Protein AF-A0A0Q9U892-F1 (afdb_monomer)

pLDDT: mean 77.91, std 13.92, range [43.47, 96.75]

Foldseek 3Di:
DVVLLVLLLVLLLLLLVLLVCLVVAFFWFWWFQDPVGIGTQWGAGLQRAIDGPDPQDDDGDDGNPVLVVLSVQLSVLSNQLSVLSNVQVVDVVRDVVSLVSSLVSLVSSLVSLVVSVVVSPPPPDPDDGDPPRPDTPSPIGGPDPSSVSSNVSSVVSSVSSVVVSVVVVVVD

Mean predicted aligned error: 9.14 Å

Structure (mmCIF, N/CA/C/O backbone):
data_AF-A0A0Q9U892-F1
#
_entry.id   AF-A0A0Q9U892-F1
#
loop_
_atom_site.group_PDB
_atom_site.id
_atom_site.type_symbol
_atom_site.label_atom_id
_atom_site.label_alt_id
_atom_site.label_comp_id
_atom_site.label_asym_id
_atom_site.label_entity_id
_atom_site.label_seq_id
_atom_site.pdbx_PDB_ins_code
_atom_site.Cartn_x
_atom_site.Cartn_y
_atom_site.Cartn_z
_atom_site.occupancy
_atom_site.B_iso_or_equiv
_atom_site.auth_seq_id
_atom_site.auth_comp_id
_atom_site.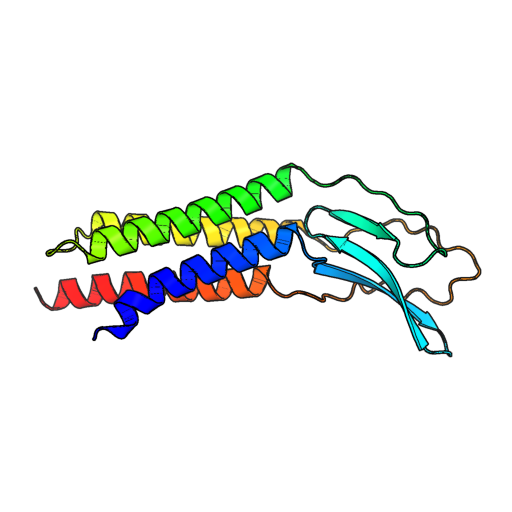auth_asym_id
_atom_site.auth_atom_id
_atom_site.pdbx_PDB_model_num
ATOM 1 N N . MET A 1 1 ? -18.802 -14.889 14.124 1.00 49.56 1 MET A N 1
ATOM 2 C CA . MET A 1 1 ? -18.290 -13.507 14.355 1.00 49.56 1 MET A CA 1
ATOM 3 C C . MET A 1 1 ? -16.778 -13.421 14.671 1.00 49.56 1 MET A C 1
ATOM 5 O O . MET A 1 1 ? -16.283 -12.340 14.983 1.00 49.56 1 MET A O 1
ATOM 9 N N . SER A 1 2 ? -16.007 -14.510 14.545 1.00 59.97 2 SER A N 1
ATOM 10 C CA . SER A 1 2 ? -14.550 -14.569 14.789 1.00 59.97 2 SER A CA 1
ATOM 11 C C . SER A 1 2 ? -13.688 -14.077 13.612 1.00 59.97 2 SER A C 1
ATOM 13 O O . SER A 1 2 ? -12.609 -13.532 13.841 1.00 59.97 2 SER A O 1
ATOM 15 N N . GLY A 1 3 ? -14.176 -14.199 12.369 1.00 63.84 3 GLY A N 1
ATOM 16 C CA . GLY A 1 3 ? -13.403 -13.922 11.147 1.00 63.84 3 GLY A CA 1
ATOM 17 C C . GLY A 1 3 ? -12.892 -12.483 11.023 1.00 63.84 3 GLY A C 1
ATOM 18 O O . GLY A 1 3 ? -11.700 -12.261 10.842 1.00 63.84 3 GLY A O 1
ATOM 19 N N . LEU A 1 4 ? -13.755 -11.487 11.245 1.00 65.56 4 LEU A N 1
ATOM 20 C CA . LEU A 1 4 ? -13.412 -10.059 11.103 1.00 65.56 4 LEU A CA 1
ATOM 21 C C . LEU A 1 4 ? -12.334 -9.580 12.093 1.00 65.56 4 LEU A C 1
ATOM 23 O O . LEU A 1 4 ? -11.632 -8.605 11.850 1.00 65.56 4 LEU A O 1
ATOM 27 N N . ARG A 1 5 ? -12.186 -10.278 13.225 1.00 68.38 5 ARG A N 1
ATOM 28 C CA . ARG A 1 5 ? -11.168 -9.980 14.243 1.00 68.38 5 ARG A CA 1
ATOM 29 C C . ARG A 1 5 ? -9.762 -10.379 13.791 1.00 68.38 5 ARG A C 1
ATOM 31 O O . ARG A 1 5 ? -8.800 -9.756 14.222 1.00 68.38 5 ARG A O 1
ATOM 38 N N . ARG A 1 6 ? -9.674 -11.400 12.934 1.00 78.00 6 ARG A N 1
ATOM 39 C CA . ARG A 1 6 ? -8.433 -11.881 12.316 1.00 78.00 6 ARG A CA 1
ATOM 40 C C . ARG A 1 6 ? -8.181 -11.230 10.953 1.00 78.00 6 ARG A C 1
ATOM 42 O O . ARG A 1 6 ? -7.030 -11.037 10.597 1.00 78.00 6 ARG A O 1
ATOM 49 N N . ALA A 1 7 ? -9.236 -10.829 10.242 1.00 85.94 7 ALA A N 1
ATOM 50 C CA . ALA A 1 7 ? -9.131 -10.227 8.914 1.00 85.94 7 ALA A CA 1
ATOM 51 C C . ALA A 1 7 ? -8.418 -8.864 8.914 1.00 85.94 7 ALA A C 1
ATOM 53 O O . ALA A 1 7 ? -7.525 -8.656 8.110 1.00 85.94 7 ALA A O 1
ATOM 54 N N . VAL A 1 8 ? -8.758 -7.950 9.830 1.00 87.38 8 VAL A N 1
ATOM 55 C CA . VAL A 1 8 ? -8.139 -6.607 9.881 1.00 87.38 8 VAL A CA 1
ATOM 56 C C . VAL A 1 8 ? -6.609 -6.645 10.032 1.00 87.38 8 VAL A C 1
ATOM 58 O O . VAL A 1 8 ? -5.936 -6.035 9.206 1.00 87.38 8 VAL A O 1
ATOM 61 N N . PRO A 1 9 ? -6.019 -7.346 11.023 1.00 87.50 9 PRO A N 1
ATOM 62 C CA . PRO A 1 9 ? -4.564 -7.402 11.130 1.00 87.50 9 PRO A CA 1
ATOM 63 C C . PRO A 1 9 ? -3.927 -8.129 9.941 1.00 87.50 9 PRO A C 1
ATOM 65 O O . PRO A 1 9 ? -2.844 -7.736 9.528 1.00 87.50 9 PRO A O 1
ATOM 68 N N . LEU A 1 10 ? -4.604 -9.125 9.353 1.00 90.19 10 LEU A N 1
ATOM 69 C CA . LEU A 1 10 ? -4.134 -9.779 8.131 1.00 90.19 10 LEU A CA 1
ATOM 70 C C . LEU A 1 10 ? -4.025 -8.772 6.977 1.00 90.19 10 LEU A C 1
ATOM 72 O O . LEU A 1 10 ? -2.961 -8.657 6.388 1.00 90.19 10 LEU A O 1
ATOM 76 N N . LEU A 1 11 ? -5.080 -7.991 6.714 1.00 92.06 11 LEU A N 1
ATOM 77 C CA . LEU A 1 11 ? -5.100 -6.971 5.658 1.00 92.06 11 LEU A CA 1
ATOM 78 C C . LEU A 1 11 ? -3.970 -5.943 5.827 1.00 92.06 11 LEU A C 1
ATOM 80 O O . LEU A 1 11 ? -3.302 -5.597 4.856 1.00 92.06 11 LEU A O 1
ATOM 84 N N . LEU A 1 12 ? -3.733 -5.482 7.059 1.00 90.25 12 LEU A N 1
ATOM 85 C CA . LEU A 1 12 ? -2.685 -4.501 7.354 1.00 90.25 12 LEU A CA 1
ATOM 86 C C . LEU A 1 12 ? -1.276 -5.079 7.197 1.00 90.25 12 LEU A C 1
ATOM 88 O O . LEU A 1 12 ? -0.407 -4.415 6.641 1.00 90.25 12 LEU A O 1
ATOM 92 N N . VAL A 1 13 ? -1.052 -6.316 7.651 1.00 92.19 13 VAL A N 1
ATOM 93 C CA . VAL A 1 13 ? 0.234 -7.006 7.476 1.00 92.19 13 VAL A CA 1
ATOM 94 C C . VAL A 1 13 ? 0.490 -7.293 5.999 1.00 92.19 13 VAL A C 1
ATOM 96 O O . VAL A 1 13 ? 1.592 -7.045 5.524 1.00 92.19 13 VAL A O 1
ATOM 99 N N . THR A 1 14 ? -0.518 -7.739 5.246 1.00 93.62 14 THR A N 1
ATOM 100 C CA . THR A 1 14 ? -0.401 -7.913 3.792 1.00 93.62 14 THR A CA 1
ATOM 101 C C . THR A 1 14 ? -0.055 -6.590 3.109 1.00 93.62 14 THR A C 1
ATOM 103 O O . THR A 1 14 ? 0.855 -6.562 2.288 1.00 93.62 14 THR A O 1
ATOM 106 N N . GLY A 1 15 ? -0.700 -5.481 3.490 1.00 89.88 15 GLY A N 1
ATOM 107 C CA . GLY A 1 15 ? -0.335 -4.149 3.002 1.00 89.88 15 GLY A CA 1
ATOM 108 C C . GLY A 1 15 ? 1.118 -3.774 3.324 1.00 89.88 15 GLY A C 1
ATOM 109 O O . GLY A 1 15 ? 1.844 -3.315 2.448 1.00 89.88 15 GLY A O 1
ATOM 110 N N . ALA A 1 16 ? 1.585 -4.038 4.546 1.00 91.50 16 ALA A N 1
ATOM 111 C CA . ALA A 1 16 ? 2.971 -3.778 4.939 1.00 91.50 16 ALA A CA 1
ATOM 112 C C . ALA A 1 16 ? 3.979 -4.613 4.127 1.00 91.50 16 ALA A C 1
ATOM 114 O O . ALA A 1 16 ? 5.006 -4.093 3.698 1.00 91.50 16 ALA A O 1
ATOM 115 N N . VAL A 1 17 ? 3.672 -5.887 3.865 1.00 93.88 17 VAL A N 1
ATOM 116 C CA . VAL A 1 17 ? 4.506 -6.769 3.032 1.00 93.88 17 VAL A CA 1
ATOM 117 C C . VAL A 1 17 ? 4.547 -6.286 1.583 1.00 93.88 17 VAL A C 1
ATOM 119 O O . VAL A 1 17 ? 5.616 -6.262 0.982 1.00 93.88 17 VAL A O 1
ATOM 122 N N . LEU A 1 18 ? 3.415 -5.855 1.024 1.00 92.06 18 LEU A N 1
ATOM 123 C CA . LEU A 1 18 ? 3.370 -5.298 -0.330 1.00 92.06 18 LEU A CA 1
ATOM 124 C C . LEU A 1 18 ? 4.178 -3.999 -0.436 1.00 92.06 18 LEU A C 1
ATOM 126 O O . LEU A 1 18 ? 4.895 -3.812 -1.412 1.00 92.06 18 LEU A O 1
ATOM 130 N N . LEU A 1 19 ? 4.130 -3.132 0.579 1.00 89.25 19 LEU A N 1
ATOM 131 C CA . LEU A 1 19 ? 4.996 -1.952 0.639 1.00 89.25 19 LEU A CA 1
ATOM 132 C C . LEU A 1 19 ? 6.479 -2.319 0.765 1.00 89.25 19 LEU A C 1
ATOM 134 O O . LEU A 1 19 ? 7.320 -1.656 0.172 1.00 89.25 19 LEU A O 1
ATOM 138 N N . ALA A 1 20 ? 6.823 -3.385 1.488 1.00 91.94 20 ALA A N 1
ATOM 139 C CA . ALA A 1 20 ? 8.197 -3.880 1.504 1.00 91.94 20 ALA A CA 1
ATOM 140 C C . ALA A 1 20 ? 8.619 -4.406 0.120 1.00 91.94 20 ALA A C 1
ATOM 142 O O . ALA A 1 20 ? 9.737 -4.145 -0.317 1.00 91.94 20 ALA A O 1
ATOM 143 N N . ALA A 1 21 ? 7.714 -5.078 -0.602 1.00 89.69 21 ALA A N 1
ATOM 144 C CA . ALA A 1 21 ? 7.958 -5.553 -1.964 1.00 89.69 21 ALA A CA 1
ATOM 145 C C . ALA A 1 21 ? 8.244 -4.401 -2.942 1.00 89.69 21 ALA A C 1
ATOM 147 O O . ALA A 1 21 ? 9.124 -4.539 -3.787 1.00 89.69 21 ALA A O 1
ATOM 148 N N . VAL A 1 22 ? 7.590 -3.245 -2.772 1.00 86.75 22 VAL A N 1
ATOM 149 C CA . VAL A 1 22 ? 7.869 -2.018 -3.546 1.00 86.75 22 VAL A CA 1
ATOM 150 C C . VAL A 1 22 ? 9.346 -1.609 -3.459 1.00 86.75 22 VAL A C 1
ATOM 152 O O . VAL A 1 22 ? 9.899 -1.150 -4.452 1.00 86.75 22 VAL A O 1
ATOM 155 N N . LEU A 1 23 ? 10.007 -1.816 -2.313 1.00 85.31 23 LEU A N 1
ATOM 156 C CA . LEU A 1 23 ? 11.415 -1.441 -2.116 1.00 85.31 23 LEU A CA 1
ATOM 157 C C . LEU A 1 23 ? 12.408 -2.351 -2.850 1.00 85.31 23 LEU A C 1
ATOM 159 O O . LEU A 1 23 ? 13.496 -1.919 -3.232 1.00 85.31 23 LEU A O 1
ATOM 163 N N . VAL A 1 24 ? 12.063 -3.627 -3.010 1.00 87.88 24 VAL A N 1
ATOM 164 C CA . VAL A 1 24 ? 12.999 -4.651 -3.497 1.00 87.88 24 VAL A CA 1
ATOM 165 C C . VAL A 1 24 ? 12.715 -5.086 -4.927 1.00 87.88 24 VAL A C 1
ATOM 167 O O . VAL A 1 24 ? 13.640 -5.498 -5.621 1.00 87.88 24 VAL A O 1
ATOM 170 N N . TRP A 1 25 ? 11.481 -4.938 -5.402 1.00 87.31 25 TRP A N 1
ATOM 171 C CA . TRP A 1 25 ? 11.044 -5.438 -6.701 1.00 87.31 25 TRP A CA 1
ATOM 172 C C . TRP A 1 25 ? 10.823 -4.295 -7.709 1.00 87.31 25 TRP A C 1
ATOM 174 O O . TRP A 1 25 ? 10.286 -3.253 -7.320 1.00 87.31 25 TRP A O 1
ATOM 184 N N . PRO A 1 26 ? 11.215 -4.460 -8.988 1.00 83.56 26 PRO A N 1
ATOM 185 C CA . PRO A 1 26 ? 10.992 -3.441 -10.010 1.00 83.56 26 PRO A CA 1
ATOM 186 C C . PRO A 1 26 ? 9.496 -3.196 -10.216 1.00 83.56 26 PRO A C 1
ATOM 188 O O . PRO A 1 26 ? 8.698 -4.125 -10.320 1.00 83.56 26 PRO A O 1
ATOM 191 N N . THR A 1 27 ? 9.091 -1.932 -10.259 1.00 82.25 27 THR A N 1
ATOM 192 C CA . THR A 1 27 ? 7.682 -1.567 -10.454 1.00 82.25 27 THR A CA 1
ATOM 193 C C . THR A 1 27 ? 7.343 -1.384 -11.926 1.00 82.25 27 THR A C 1
ATOM 195 O O . THR A 1 27 ? 6.202 -1.635 -12.322 1.00 82.25 27 THR A O 1
ATOM 198 N N . HIS A 1 28 ? 8.332 -1.002 -12.736 1.00 81.19 28 HIS A N 1
ATOM 199 C CA . HIS A 1 28 ? 8.186 -0.772 -14.167 1.00 81.19 28 HIS A CA 1
ATOM 200 C C . HIS A 1 28 ? 9.379 -1.337 -14.936 1.00 81.19 28 HIS A C 1
ATOM 202 O O . HIS A 1 28 ? 10.481 -1.449 -14.396 1.00 81.19 28 H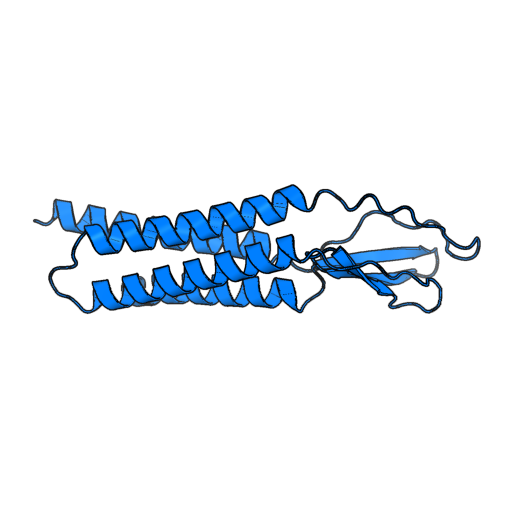IS A O 1
ATOM 208 N N . HIS A 1 29 ? 9.158 -1.619 -16.217 1.00 79.56 29 HIS A N 1
ATOM 209 C CA . HIS A 1 29 ? 10.232 -1.864 -17.172 1.00 79.56 29 HIS A CA 1
ATOM 210 C C . HIS A 1 29 ? 10.121 -0.939 -18.370 1.00 79.56 29 HIS A C 1
ATOM 212 O O . HIS A 1 29 ? 9.026 -0.513 -18.750 1.00 79.56 29 HIS A O 1
ATOM 218 N N . LEU A 1 30 ? 11.272 -0.687 -18.981 1.00 76.31 30 LEU A N 1
ATOM 219 C CA . LEU A 1 30 ? 11.354 -0.136 -20.318 1.00 76.31 30 LEU A CA 1
ATOM 220 C C . LEU A 1 30 ? 11.640 -1.261 -21.306 1.00 76.31 30 LEU A C 1
ATOM 222 O O . LEU A 1 30 ? 12.513 -2.098 -21.069 1.00 76.31 30 LEU A O 1
ATOM 226 N N . VAL A 1 31 ? 10.895 -1.271 -22.405 1.00 75.38 31 VAL A N 1
ATOM 227 C CA . VAL A 1 31 ? 10.871 -2.381 -23.350 1.00 75.38 31 VAL A CA 1
ATOM 228 C C . VAL A 1 31 ? 11.100 -1.846 -24.763 1.00 75.38 31 VAL A C 1
ATOM 230 O O . VAL A 1 31 ? 10.423 -0.915 -25.189 1.00 75.38 31 VAL A O 1
ATOM 233 N N . SER A 1 32 ? 12.041 -2.426 -25.508 1.00 73.38 32 SER A N 1
ATOM 234 C CA . SER A 1 32 ? 12.144 -2.195 -26.951 1.00 73.38 32 SER A CA 1
ATOM 235 C C . SER A 1 32 ? 11.203 -3.144 -27.682 1.00 73.38 32 SER A C 1
ATOM 237 O O . SER A 1 32 ? 11.122 -4.334 -27.366 1.00 73.38 32 SER A O 1
ATOM 239 N N . ARG A 1 33 ? 10.480 -2.626 -28.678 1.00 71.12 33 ARG A N 1
ATOM 240 C CA . ARG A 1 33 ? 9.706 -3.453 -29.605 1.00 71.12 33 ARG A CA 1
ATOM 241 C C . ARG A 1 33 ? 10.314 -3.337 -30.987 1.00 71.12 33 ARG A C 1
ATOM 243 O O . ARG A 1 33 ? 10.397 -2.256 -31.558 1.00 71.12 33 ARG A O 1
ATOM 250 N N . THR A 1 34 ? 10.726 -4.472 -31.529 1.00 69.94 34 THR A N 1
ATOM 251 C CA . THR A 1 34 ? 11.227 -4.584 -32.898 1.00 69.94 34 THR A CA 1
ATOM 252 C C . THR A 1 34 ? 10.359 -5.567 -33.677 1.00 69.94 34 THR A C 1
ATOM 254 O O . THR A 1 34 ? 9.556 -6.302 -33.100 1.00 69.94 34 THR A O 1
ATOM 257 N N . ALA A 1 35 ? 10.533 -5.626 -34.998 1.00 64.56 35 ALA A N 1
ATOM 258 C CA . ALA A 1 35 ? 9.847 -6.615 -35.832 1.00 64.56 35 ALA A CA 1
ATOM 259 C C . ALA A 1 35 ? 10.158 -8.077 -35.428 1.00 64.56 35 ALA A C 1
ATOM 261 O O . ALA A 1 35 ? 9.395 -8.974 -35.772 1.00 64.56 35 ALA A O 1
ATOM 262 N N . GLY A 1 36 ? 11.253 -8.313 -34.689 1.00 68.00 36 GLY A N 1
ATOM 263 C CA . GLY A 1 36 ? 11.669 -9.629 -34.193 1.00 68.00 36 GLY A CA 1
ATOM 264 C C . GLY A 1 36 ? 11.177 -9.985 -32.786 1.00 68.00 36 GLY A C 1
ATOM 265 O O . GLY A 1 36 ? 11.421 -11.104 -32.341 1.00 68.00 36 GLY A O 1
ATOM 266 N N . GLY A 1 37 ? 10.497 -9.075 -32.078 1.00 70.44 37 GLY A N 1
ATOM 267 C CA . GLY A 1 37 ? 9.997 -9.322 -30.724 1.00 70.44 37 GLY A CA 1
ATOM 268 C C . GLY A 1 37 ? 10.182 -8.147 -29.763 1.00 70.44 37 GLY A C 1
ATOM 269 O O . GLY A 1 37 ? 10.499 -7.025 -30.160 1.00 70.44 37 GLY A O 1
ATOM 270 N N . SER A 1 38 ? 9.946 -8.426 -28.482 1.00 73.62 38 SER A N 1
ATOM 271 C CA . SER A 1 38 ? 9.978 -7.455 -27.388 1.00 73.62 38 SER A CA 1
ATOM 272 C C . SER A 1 38 ? 11.114 -7.795 -26.422 1.00 73.62 38 SER A C 1
ATOM 274 O O . SER A 1 38 ? 11.182 -8.934 -25.965 1.00 73.62 38 SER A O 1
ATOM 276 N N . GLU A 1 39 ? 11.968 -6.830 -26.080 1.00 76.81 39 GLU A N 1
ATOM 277 C CA . GLU A 1 39 ? 13.093 -7.027 -25.153 1.00 76.81 39 GLU A CA 1
ATOM 278 C C . GLU A 1 39 ? 13.032 -6.022 -23.998 1.00 76.81 39 GLU A C 1
ATOM 280 O O . GLU A 1 39 ? 12.857 -4.821 -24.206 1.00 76.81 39 GLU A O 1
ATOM 285 N N . THR A 1 40 ? 13.178 -6.508 -22.764 1.00 78.94 40 THR A N 1
ATOM 286 C CA . THR A 1 40 ? 13.303 -5.645 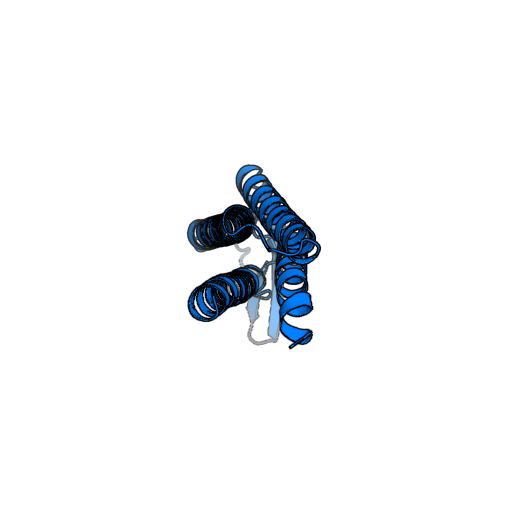-21.585 1.00 78.94 40 THR A CA 1
ATOM 287 C C . THR A 1 40 ? 14.695 -5.038 -21.544 1.00 78.94 40 THR A C 1
ATOM 289 O O . THR A 1 40 ? 15.689 -5.740 -21.381 1.00 78.94 40 THR A O 1
ATOM 292 N N . LEU A 1 41 ? 14.759 -3.717 -21.638 1.00 76.75 41 LEU A N 1
ATOM 293 C CA . LEU A 1 41 ? 16.016 -2.984 -21.638 1.00 76.75 41 LEU A CA 1
ATOM 294 C C . LEU A 1 41 ? 16.434 -2.582 -20.227 1.00 76.75 41 LEU A C 1
ATOM 296 O O . LEU A 1 41 ? 17.617 -2.631 -19.886 1.00 76.75 41 LEU A O 1
ATOM 300 N N . VAL A 1 42 ? 15.463 -2.167 -19.409 1.00 79.69 42 VAL A N 1
ATOM 301 C CA . VAL A 1 42 ? 15.724 -1.507 -18.132 1.00 79.69 42 VAL A CA 1
ATOM 302 C C . VAL A 1 42 ? 14.656 -1.852 -17.098 1.00 79.69 42 VAL A C 1
ATOM 304 O O . VAL A 1 42 ? 13.463 -1.754 -17.379 1.00 79.69 42 VAL A O 1
ATOM 307 N N . ASP A 1 43 ? 15.099 -2.164 -15.883 1.00 84.88 43 ASP A N 1
ATOM 308 C CA . ASP A 1 43 ? 14.267 -2.300 -14.690 1.00 84.88 43 ASP A CA 1
ATOM 309 C C . ASP A 1 43 ? 14.242 -0.982 -13.914 1.00 84.88 43 ASP A C 1
ATOM 311 O O . ASP A 1 43 ? 15.288 -0.379 -13.645 1.00 84.88 43 ASP A O 1
ATOM 315 N N . ILE A 1 44 ? 13.048 -0.548 -13.516 1.00 80.00 44 ILE A N 1
ATOM 316 C CA . ILE A 1 44 ? 12.824 0.705 -12.797 1.00 80.00 44 ILE A CA 1
ATOM 317 C C . ILE A 1 44 ? 12.129 0.392 -11.471 1.00 80.00 44 ILE A C 1
ATOM 319 O O . ILE A 1 44 ? 11.050 -0.207 -11.427 1.00 80.00 44 ILE A O 1
ATOM 323 N N . TRP A 1 45 ? 12.743 0.823 -10.372 1.00 85.69 45 TRP A N 1
ATOM 324 C CA . TRP A 1 45 ? 12.149 0.778 -9.040 1.00 85.69 45 TRP A CA 1
ATOM 325 C C . TRP A 1 45 ? 11.385 2.066 -8.752 1.00 85.69 45 TRP A C 1
ATOM 327 O O . TRP A 1 45 ? 11.620 3.119 -9.344 1.00 85.69 45 TRP A O 1
ATOM 337 N N . PHE A 1 46 ? 10.463 1.987 -7.795 1.00 79.56 46 PHE A N 1
ATOM 338 C CA . PHE A 1 46 ? 9.634 3.127 -7.398 1.00 79.56 46 PHE A CA 1
ATOM 339 C C . PHE A 1 46 ? 10.446 4.309 -6.832 1.00 79.56 46 PHE A C 1
ATOM 341 O O . PHE A 1 46 ? 9.999 5.448 -6.907 1.00 79.56 46 PHE A O 1
ATOM 348 N N . ASP A 1 47 ? 11.619 4.044 -6.250 1.00 76.88 47 ASP A N 1
ATOM 349 C CA . ASP A 1 47 ? 12.519 5.061 -5.709 1.00 76.88 47 ASP A CA 1
ATOM 350 C C . ASP A 1 47 ? 13.325 5.752 -6.816 1.00 76.88 47 ASP A C 1
ATOM 352 O O . ASP A 1 47 ? 14.111 6.646 -6.531 1.00 76.88 47 ASP A O 1
ATOM 356 N N . GLY A 1 48 ? 13.136 5.372 -8.080 1.00 73.00 48 GLY A N 1
ATOM 357 C CA . GLY A 1 48 ? 13.885 5.911 -9.206 1.00 73.00 48 GLY A CA 1
ATOM 358 C C . GLY A 1 48 ? 15.243 5.254 -9.413 1.00 73.00 48 GLY A C 1
ATOM 359 O O . GLY A 1 48 ? 15.976 5.697 -10.298 1.00 73.00 48 GLY A O 1
ATOM 360 N N . ARG A 1 49 ? 15.573 4.188 -8.666 1.00 76.81 49 ARG A N 1
ATOM 361 C CA . ARG A 1 49 ? 16.696 3.319 -9.020 1.00 76.81 49 ARG A CA 1
ATOM 362 C C . ARG A 1 49 ? 16.404 2.660 -10.361 1.00 76.81 49 ARG A C 1
ATOM 364 O O . ARG A 1 49 ? 15.321 2.121 -10.589 1.00 76.81 49 ARG A O 1
ATOM 371 N N . VAL A 1 50 ? 17.409 2.679 -11.223 1.00 77.19 50 VAL A N 1
ATOM 372 C CA . VAL A 1 50 ? 17.354 2.112 -12.565 1.00 77.19 50 VAL A CA 1
ATOM 373 C C . VAL A 1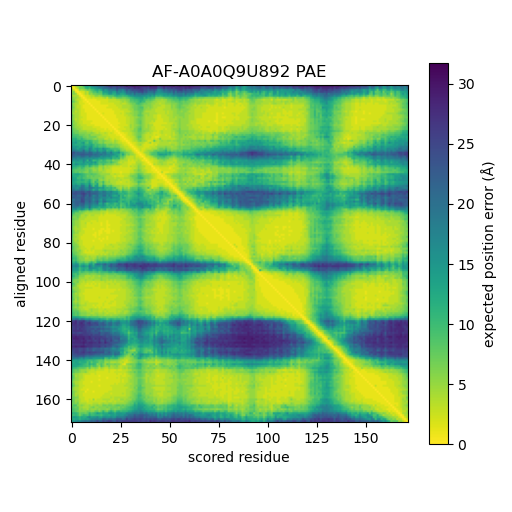 50 ? 18.466 1.081 -12.708 1.00 77.19 50 VAL A C 1
ATOM 375 O O . VAL A 1 50 ? 19.591 1.326 -12.271 1.00 77.19 50 VAL A O 1
ATOM 378 N N . ARG A 1 51 ? 18.157 -0.072 -13.303 1.00 79.06 51 ARG A N 1
ATOM 379 C CA . ARG A 1 51 ? 19.143 -1.100 -13.643 1.00 79.06 51 ARG A CA 1
ATOM 380 C C . ARG A 1 51 ? 18.986 -1.487 -15.105 1.00 79.06 51 ARG A C 1
ATOM 382 O O . ARG A 1 51 ? 17.922 -1.950 -15.503 1.00 79.06 51 ARG A O 1
ATOM 389 N N . ALA A 1 52 ? 20.052 -1.337 -15.880 1.00 74.88 52 ALA A N 1
ATOM 390 C CA . ALA A 1 52 ? 20.118 -1.899 -17.220 1.00 74.88 52 ALA A CA 1
ATOM 391 C C . ALA A 1 52 ? 20.083 -3.433 -17.157 1.00 74.88 52 ALA A C 1
ATOM 393 O O . ALA A 1 52 ? 20.817 -4.055 -16.383 1.00 74.88 52 ALA A O 1
ATOM 394 N N . VAL A 1 53 ? 19.201 -4.025 -17.954 1.00 75.12 53 VAL A N 1
ATOM 395 C CA . VAL A 1 53 ? 19.060 -5.480 -18.107 1.00 75.12 53 VAL A CA 1
ATOM 396 C C . VAL A 1 53 ? 19.700 -5.941 -19.413 1.00 75.12 53 VAL A C 1
ATOM 398 O O . VAL A 1 53 ? 20.274 -7.026 -19.460 1.00 75.12 53 VAL A O 1
ATOM 401 N N . SER A 1 54 ? 19.662 -5.090 -20.441 1.00 68.12 54 SER A N 1
ATOM 402 C CA . SER A 1 54 ? 20.343 -5.308 -21.716 1.00 68.12 54 SER A CA 1
ATOM 403 C C . SER A 1 54 ? 21.702 -4.601 -21.742 1.00 68.12 54 SER A C 1
ATOM 405 O O . SER A 1 54 ? 21.849 -3.507 -21.196 1.00 68.12 54 SER A O 1
ATOM 407 N N . GLN A 1 55 ? 22.694 -5.197 -22.414 1.00 60.91 55 GLN A N 1
ATOM 408 C CA . GLN A 1 55 ? 24.001 -4.560 -22.647 1.00 60.91 55 GLN A CA 1
ATOM 409 C C . GLN A 1 55 ? 23.920 -3.370 -23.617 1.00 60.91 55 GLN A C 1
ATOM 411 O O . GLN A 1 55 ? 24.882 -2.621 -23.749 1.00 60.91 55 GLN A O 1
ATOM 416 N N . ALA A 1 56 ? 22.776 -3.182 -24.280 1.00 57.91 56 ALA A N 1
ATOM 417 C CA . ALA A 1 56 ? 22.557 -2.108 -25.241 1.00 57.91 56 ALA A CA 1
ATOM 418 C C . ALA A 1 56 ? 22.453 -0.709 -24.603 1.00 57.91 56 ALA A C 1
ATOM 420 O O . ALA A 1 56 ? 22.481 0.287 -25.324 1.00 57.91 56 ALA A O 1
ATOM 421 N N . ILE A 1 57 ? 22.288 -0.611 -23.275 1.00 61.31 57 ILE A N 1
ATOM 422 C CA . ILE A 1 57 ? 22.044 0.657 -22.577 1.00 61.31 57 ILE A CA 1
ATOM 423 C C . ILE A 1 57 ? 22.824 0.693 -21.258 1.00 61.31 57 ILE A C 1
ATOM 425 O O . ILE A 1 57 ? 22.569 -0.106 -20.364 1.00 61.31 57 ILE A O 1
ATOM 429 N N . GLU A 1 58 ? 23.713 1.673 -21.085 1.00 57.31 58 GLU A N 1
ATOM 430 C CA . GLU A 1 58 ? 24.257 2.029 -19.770 1.00 57.31 58 GLU A CA 1
ATOM 431 C C . GLU A 1 58 ? 23.436 3.169 -19.175 1.00 57.31 58 GLU A C 1
ATOM 433 O O . GLU A 1 58 ? 23.508 4.312 -19.625 1.00 57.31 58 GLU A O 1
ATOM 438 N N . VAL A 1 59 ? 22.639 2.866 -18.149 1.00 62.69 59 VAL A N 1
ATOM 439 C CA . VAL A 1 59 ? 21.931 3.889 -17.376 1.00 62.69 59 VAL A CA 1
ATOM 440 C C . VAL A 1 59 ? 22.051 3.587 -15.896 1.00 62.69 59 VAL A C 1
ATOM 442 O O . VAL A 1 59 ? 21.673 2.516 -15.421 1.00 62.69 59 VAL A O 1
ATOM 445 N N . GLN A 1 60 ? 22.553 4.579 -15.166 1.00 56.72 60 GLN A N 1
ATOM 446 C CA . GLN A 1 60 ? 22.636 4.567 -13.718 1.00 56.72 60 GLN A CA 1
ATOM 447 C C . GLN A 1 60 ? 22.007 5.858 -13.196 1.00 56.72 60 GLN A C 1
ATOM 449 O O . GLN A 1 60 ? 22.390 6.959 -13.589 1.00 56.72 60 GLN A O 1
ATOM 454 N N . ARG A 1 61 ? 20.993 5.719 -12.340 1.00 65.19 61 ARG A N 1
ATOM 455 C CA . ARG A 1 61 ? 20.330 6.836 -11.666 1.00 65.19 61 ARG A CA 1
ATOM 456 C C . ARG A 1 61 ? 20.264 6.552 -10.178 1.00 65.19 61 ARG A C 1
ATOM 458 O O . ARG A 1 61 ? 20.011 5.419 -9.765 1.00 65.19 61 ARG A O 1
ATOM 465 N N . GLU A 1 62 ? 20.489 7.595 -9.393 1.00 62.00 62 GLU A N 1
ATOM 466 C CA . GLU A 1 62 ? 20.437 7.521 -7.941 1.00 62.00 62 GLU A CA 1
ATOM 467 C C . GLU A 1 62 ? 18.998 7.395 -7.429 1.00 62.00 62 GLU A C 1
ATOM 469 O O . GLU A 1 62 ? 18.069 8.036 -7.926 1.00 62.00 62 GLU A O 1
ATOM 474 N N . SER A 1 63 ? 18.833 6.555 -6.407 1.00 69.88 63 SER A N 1
ATOM 475 C CA . SER A 1 63 ? 17.580 6.346 -5.685 1.00 69.88 63 SER A CA 1
ATOM 476 C C . SER A 1 63 ? 17.163 7.588 -4.892 1.00 69.88 63 SER A C 1
ATOM 478 O O . SER A 1 63 ? 17.981 8.218 -4.221 1.00 69.88 63 SER A O 1
ATOM 480 N N . SER A 1 64 ? 15.866 7.876 -4.855 1.00 78.06 64 SER A N 1
ATOM 481 C CA . SER A 1 64 ? 15.261 8.878 -3.985 1.00 78.06 64 SER A CA 1
ATOM 482 C C . SER A 1 64 ? 15.139 8.350 -2.557 1.00 78.06 64 SER A C 1
ATOM 484 O O . SER A 1 64 ? 14.215 7.608 -2.212 1.00 78.06 64 SER A O 1
ATOM 486 N N . LEU A 1 65 ? 16.043 8.801 -1.687 1.00 81.75 65 LEU A N 1
ATOM 487 C CA . LEU A 1 65 ? 16.005 8.476 -0.260 1.00 81.75 65 LEU A CA 1
ATOM 488 C C . LEU A 1 65 ? 14.687 8.928 0.395 1.00 81.75 65 LEU A C 1
ATOM 490 O O . LEU A 1 65 ? 14.150 8.238 1.259 1.00 81.75 65 LEU A O 1
ATOM 494 N N . THR A 1 66 ? 14.108 10.043 -0.059 1.00 83.81 66 THR A N 1
ATOM 495 C CA . THR A 1 66 ? 12.802 10.527 0.410 1.00 83.81 66 THR A CA 1
ATOM 496 C C . THR A 1 66 ? 11.676 9.538 0.105 1.00 83.81 66 THR A C 1
ATOM 498 O O . THR A 1 66 ? 10.851 9.277 0.980 1.00 83.81 66 THR A O 1
ATOM 501 N N . ALA A 1 67 ? 11.645 8.956 -1.100 1.00 81.88 67 ALA A N 1
ATOM 502 C CA . ALA A 1 67 ? 10.635 7.964 -1.470 1.00 81.88 67 ALA A CA 1
ATOM 503 C C . ALA A 1 67 ? 10.744 6.704 -0.595 1.00 81.88 67 ALA A C 1
ATOM 505 O O . 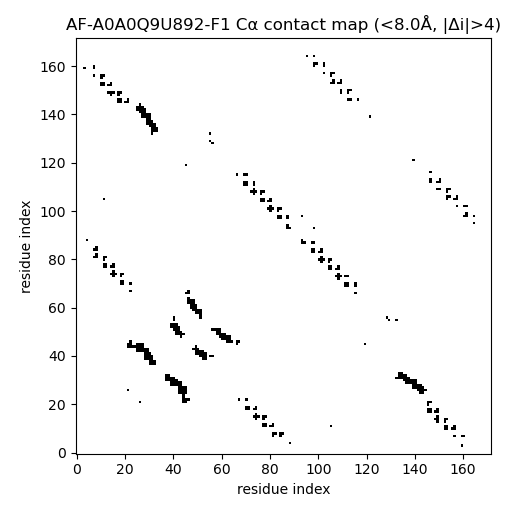ALA A 1 67 ? 9.735 6.211 -0.088 1.00 81.88 67 ALA A O 1
ATOM 506 N N . VAL A 1 68 ? 11.973 6.242 -0.341 1.00 86.75 68 VAL A N 1
ATOM 507 C CA . VAL A 1 68 ? 12.242 5.108 0.555 1.00 86.75 68 VAL A CA 1
ATOM 508 C C . VAL A 1 68 ? 11.753 5.398 1.973 1.00 86.75 68 VAL A C 1
ATOM 510 O O . VAL A 1 68 ? 11.018 4.590 2.539 1.00 86.75 68 VAL A O 1
ATOM 513 N N . LEU A 1 69 ? 12.086 6.564 2.536 1.00 90.75 69 LEU A N 1
ATOM 514 C CA . LEU A 1 69 ? 11.649 6.942 3.884 1.00 90.75 69 LEU A CA 1
ATOM 515 C C . LEU A 1 69 ? 10.123 7.018 4.011 1.00 90.75 69 LEU A C 1
ATOM 517 O O . LEU A 1 69 ? 9.578 6.578 5.022 1.00 90.75 69 LEU A O 1
ATOM 521 N N . LEU A 1 70 ? 9.425 7.531 2.994 1.00 90.00 70 LEU A N 1
ATOM 522 C CA . LEU A 1 70 ? 7.960 7.580 2.984 1.00 90.00 70 LEU A CA 1
ATOM 523 C C . LEU A 1 70 ? 7.344 6.176 2.988 1.00 90.00 70 LEU A C 1
ATOM 525 O O . LEU A 1 70 ? 6.430 5.910 3.770 1.00 90.00 70 LEU A O 1
ATOM 529 N N . VAL A 1 71 ? 7.861 5.255 2.172 1.00 89.75 71 VAL A N 1
ATOM 530 C CA . VAL A 1 71 ? 7.379 3.865 2.154 1.00 89.75 71 VAL A CA 1
ATOM 531 C C . VAL A 1 71 ? 7.666 3.166 3.484 1.00 89.75 71 VAL A C 1
ATOM 533 O O . VAL A 1 71 ? 6.777 2.519 4.036 1.00 89.75 71 VAL A O 1
ATOM 536 N N . VAL A 1 72 ? 8.859 3.354 4.055 1.00 93.81 72 VAL A N 1
ATOM 537 C CA . VAL A 1 72 ? 9.207 2.822 5.383 1.00 93.81 72 VAL A CA 1
ATOM 538 C C . VAL A 1 72 ? 8.269 3.373 6.460 1.00 93.81 72 VAL A C 1
ATOM 540 O O . VAL A 1 72 ? 7.758 2.608 7.279 1.00 93.81 72 VAL A O 1
ATOM 543 N N . ALA A 1 73 ? 7.970 4.674 6.440 1.00 94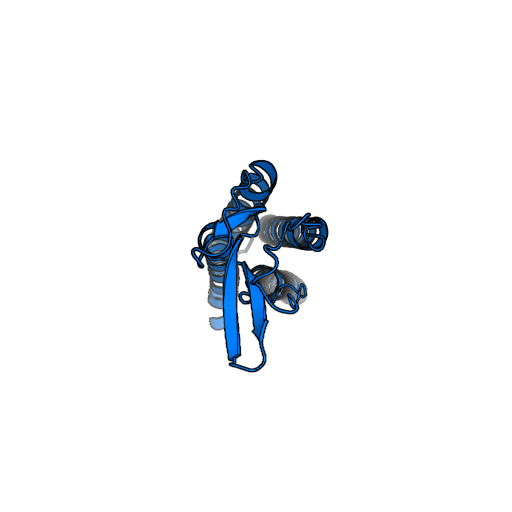.19 73 ALA A N 1
ATOM 544 C CA . ALA A 1 73 ? 7.013 5.275 7.364 1.00 94.19 73 ALA A CA 1
ATOM 545 C C . ALA A 1 73 ? 5.613 4.654 7.215 1.00 94.19 73 ALA A C 1
ATOM 547 O O . ALA A 1 73 ? 4.986 4.302 8.215 1.00 94.19 73 ALA A O 1
ATOM 548 N N . ALA A 1 74 ? 5.137 4.447 5.984 1.00 92.44 74 ALA A N 1
ATOM 549 C CA . ALA A 1 74 ? 3.851 3.798 5.726 1.00 92.44 74 ALA A CA 1
ATOM 550 C C . ALA A 1 74 ? 3.806 2.347 6.244 1.00 92.44 74 ALA A C 1
ATOM 552 O O . ALA A 1 74 ? 2.807 1.947 6.846 1.00 92.44 74 ALA A O 1
ATOM 553 N N . ILE A 1 75 ? 4.894 1.581 6.101 1.00 94.38 75 ILE A N 1
ATOM 554 C CA . ILE A 1 75 ? 5.024 0.231 6.677 1.00 94.38 75 ILE A CA 1
ATOM 555 C C . ILE A 1 75 ? 4.861 0.282 8.199 1.00 94.38 75 ILE A C 1
ATOM 557 O O . ILE A 1 75 ? 4.040 -0.447 8.760 1.00 94.38 75 ILE A O 1
ATOM 561 N N . VAL A 1 76 ? 5.603 1.166 8.872 1.00 96.75 76 VAL A N 1
ATOM 562 C CA . VAL A 1 76 ? 5.547 1.313 10.336 1.00 96.75 76 VAL A CA 1
ATOM 563 C C . VAL A 1 76 ? 4.135 1.675 10.797 1.00 96.75 76 VAL A C 1
ATOM 565 O O . VAL A 1 76 ? 3.638 1.097 11.764 1.00 96.75 76 VAL A O 1
ATOM 568 N N . LEU A 1 77 ? 3.455 2.574 10.082 1.00 95.69 77 LEU A N 1
ATOM 569 C CA . LEU A 1 77 ? 2.081 2.971 10.387 1.00 95.69 77 LEU A CA 1
ATOM 570 C C . LEU A 1 77 ? 1.089 1.804 10.266 1.00 95.69 77 LEU A C 1
ATOM 572 O O . LEU A 1 77 ? 0.255 1.630 11.157 1.00 95.69 77 LEU A O 1
ATOM 576 N N . LEU A 1 78 ? 1.191 0.973 9.221 1.00 93.19 78 LEU A N 1
ATOM 577 C CA . LEU A 1 78 ? 0.341 -0.218 9.068 1.00 93.19 78 LEU A CA 1
ATOM 578 C C . LEU A 1 78 ? 0.580 -1.240 10.184 1.00 93.19 78 LEU A C 1
ATOM 580 O O . LEU A 1 78 ? -0.378 -1.780 10.746 1.00 93.19 78 LEU A O 1
ATOM 584 N N . LEU A 1 79 ? 1.844 -1.481 10.540 1.00 95.25 79 LEU A N 1
ATOM 585 C CA . LEU A 1 79 ? 2.202 -2.395 11.625 1.00 95.25 79 LEU A CA 1
ATOM 586 C C . LEU A 1 79 ? 1.715 -1.877 12.985 1.00 95.25 79 LEU A C 1
ATOM 588 O O . LEU A 1 79 ? 1.144 -2.644 13.763 1.00 95.25 79 LEU A O 1
ATOM 592 N N . ALA A 1 80 ? 1.860 -0.577 13.253 1.00 93.06 80 ALA A N 1
ATOM 593 C CA . ALA A 1 80 ? 1.355 0.064 14.465 1.00 93.06 80 ALA A CA 1
ATOM 594 C C . ALA A 1 80 ? -0.179 0.002 14.545 1.00 93.06 80 ALA A C 1
ATOM 596 O O . ALA A 1 80 ? -0.728 -0.367 15.587 1.00 93.06 80 ALA A O 1
ATOM 597 N N . ALA A 1 81 ? -0.879 0.280 13.439 1.00 91.50 81 ALA A N 1
ATOM 598 C CA . ALA A 1 81 ? -2.331 0.143 13.345 1.00 91.50 81 ALA A CA 1
ATOM 599 C C . ALA A 1 81 ? -2.782 -1.298 13.634 1.00 91.50 81 ALA A C 1
ATOM 601 O O . ALA A 1 81 ? -3.714 -1.523 14.412 1.00 91.50 81 ALA A O 1
ATOM 602 N N . GLY A 1 82 ? -2.086 -2.284 13.059 1.00 89.06 82 GLY A N 1
ATOM 603 C CA . GLY A 1 82 ? -2.356 -3.704 13.277 1.00 89.06 82 GLY A CA 1
ATOM 604 C C . GLY A 1 82 ? -2.121 -4.124 14.724 1.00 89.06 82 GLY A C 1
ATOM 605 O O . GLY A 1 82 ? -2.984 -4.765 15.329 1.00 89.06 82 GLY A O 1
ATOM 606 N N . GLY A 1 83 ? -0.996 -3.707 15.308 1.00 89.75 83 GLY A N 1
ATOM 607 C CA . GLY A 1 83 ? -0.653 -3.965 16.705 1.00 89.75 83 GLY A CA 1
ATOM 608 C C . GLY A 1 83 ? -1.676 -3.373 17.674 1.00 89.75 83 GLY A C 1
ATOM 609 O O . GLY A 1 83 ? -2.187 -4.087 18.541 1.00 89.75 83 GLY A O 1
ATOM 610 N N . LEU A 1 84 ? -2.051 -2.103 17.483 1.00 89.62 84 LEU A N 1
ATOM 611 C CA . LEU A 1 84 ? -3.087 -1.443 18.282 1.00 89.62 84 LEU A CA 1
ATOM 612 C C . LEU A 1 84 ? -4.438 -2.137 18.142 1.00 89.62 84 LEU A C 1
ATOM 614 O O . LEU A 1 84 ? -5.119 -2.347 19.144 1.00 89.62 84 LEU A O 1
ATOM 618 N N . TRP A 1 85 ? -4.819 -2.549 16.932 1.00 87.38 85 TRP A N 1
ATOM 619 C CA . TRP A 1 85 ? -6.069 -3.270 16.717 1.00 87.38 85 TRP A CA 1
ATOM 620 C C . TRP A 1 85 ? -6.091 -4.624 17.435 1.00 87.38 85 TRP A C 1
ATOM 622 O O . TRP A 1 85 ? -7.086 -4.974 18.076 1.00 87.38 85 TRP A O 1
ATOM 632 N N . VAL A 1 86 ? -4.991 -5.380 17.379 1.00 87.56 86 VAL A N 1
ATOM 633 C CA . VAL A 1 86 ? -4.855 -6.655 18.099 1.00 87.56 86 VAL A CA 1
ATOM 634 C C . VAL A 1 86 ? -4.913 -6.431 19.609 1.00 87.56 86 VAL A C 1
ATOM 636 O O . VAL A 1 86 ? -5.639 -7.148 20.300 1.00 87.56 86 VAL A O 1
ATOM 639 N N . ALA A 1 87 ? -4.210 -5.423 20.127 1.00 85.50 87 ALA A N 1
ATOM 640 C CA . ALA A 1 87 ? -4.234 -5.075 21.546 1.00 85.50 87 ALA A CA 1
ATOM 641 C C . ALA A 1 87 ? -5.640 -4.655 22.006 1.00 85.50 87 ALA A C 1
ATOM 643 O O . ALA A 1 87 ? -6.138 -5.148 23.020 1.00 85.50 87 ALA A O 1
ATOM 644 N N . ALA A 1 88 ? -6.318 -3.816 21.221 1.00 81.88 88 ALA A N 1
ATOM 645 C CA . ALA A 1 88 ? -7.688 -3.384 21.466 1.00 81.88 88 ALA A CA 1
ATOM 646 C C . ALA A 1 88 ? -8.651 -4.573 21.460 1.00 81.88 88 ALA A C 1
ATOM 648 O O . ALA A 1 88 ? -9.487 -4.700 22.349 1.00 81.88 88 ALA A O 1
ATOM 649 N N . ALA A 1 89 ? -8.504 -5.494 20.505 1.00 77.25 89 ALA A N 1
ATOM 650 C CA . ALA A 1 89 ? -9.299 -6.710 20.446 1.00 77.25 89 ALA A CA 1
ATOM 651 C C . ALA A 1 89 ? -9.046 -7.633 21.654 1.00 77.25 89 ALA A C 1
ATOM 653 O O . ALA A 1 89 ? -9.954 -8.338 22.084 1.00 77.25 89 ALA A O 1
ATOM 654 N N . ARG A 1 90 ? -7.862 -7.651 22.260 1.00 80.06 90 ARG A N 1
ATOM 655 C CA . ARG A 1 90 ? -7.639 -8.476 23.461 1.00 80.06 90 ARG A CA 1
ATOM 656 C C . ARG A 1 90 ? -8.366 -7.946 24.700 1.00 80.06 90 ARG A C 1
ATOM 658 O O . ARG A 1 90 ? -8.648 -8.733 25.594 1.00 80.06 90 ARG A O 1
ATOM 665 N N . ARG A 1 91 ? -8.717 -6.657 24.741 1.00 72.56 91 ARG A N 1
ATOM 666 C CA . ARG A 1 91 ? -9.427 -6.040 25.869 1.00 72.56 91 ARG A CA 1
ATOM 667 C C . ARG A 1 91 ? -10.947 -6.088 25.672 1.00 72.56 91 ARG A C 1
ATOM 669 O O . ARG A 1 91 ? -11.471 -5.806 24.591 1.00 72.56 91 ARG A O 1
ATOM 676 N N . THR A 1 92 ? -11.665 -6.442 26.732 1.00 63.69 92 THR A N 1
ATOM 677 C CA . THR A 1 92 ? -13.124 -6.314 26.831 1.00 63.69 92 THR A CA 1
ATOM 678 C C . THR A 1 92 ? -13.455 -5.463 28.055 1.00 63.69 92 THR A C 1
ATOM 680 O O . THR A 1 92 ? -13.133 -5.902 29.157 1.00 63.69 92 THR A O 1
ATOM 683 N N . PRO A 1 93 ? -14.086 -4.284 27.888 1.00 63.25 93 PRO A N 1
ATOM 684 C CA . PRO A 1 93 ? -14.513 -3.658 26.629 1.00 63.25 93 PRO A CA 1
ATOM 685 C C . PRO A 1 93 ? -13.350 -3.100 25.778 1.00 63.25 93 PRO A C 1
ATOM 687 O O . PRO A 1 93 ? -12.266 -2.799 26.272 1.00 63.25 93 PRO A O 1
ATOM 690 N N . VAL A 1 94 ? -13.584 -2.975 24.465 1.00 65.00 94 VAL A N 1
ATOM 691 C CA . VAL A 1 94 ? -12.641 -2.336 23.528 1.00 65.00 94 VAL A CA 1
ATOM 692 C C . VAL A 1 94 ? -12.755 -0.828 23.720 1.00 65.00 94 VAL A C 1
ATOM 694 O O . VAL A 1 94 ? -13.836 -0.281 23.513 1.00 65.00 94 VAL A O 1
ATOM 697 N N . VAL A 1 95 ? -11.662 -0.154 24.074 1.00 74.69 95 VAL A N 1
ATOM 698 C CA . VAL A 1 95 ? -11.659 1.307 24.231 1.00 74.69 95 VAL A CA 1
ATOM 699 C C . VAL A 1 95 ? -11.810 1.955 22.843 1.00 74.69 95 VAL A C 1
ATOM 701 O O . VAL A 1 95 ? -10.932 1.761 21.997 1.00 74.69 95 VAL A O 1
ATOM 704 N N . PRO A 1 96 ? -12.891 2.713 22.570 1.00 74.81 96 PRO A N 1
ATOM 705 C CA . PRO A 1 96 ? -13.169 3.259 21.240 1.00 74.81 96 PRO A CA 1
ATOM 706 C C . PRO A 1 96 ? -12.067 4.202 20.750 1.00 74.81 96 PRO A C 1
ATOM 708 O O . PRO A 1 96 ? -11.788 4.219 19.555 1.00 74.81 96 PRO A O 1
ATOM 711 N N . ALA A 1 97 ? -11.389 4.905 21.663 1.00 80.94 97 ALA A N 1
ATOM 712 C CA . ALA A 1 97 ? -10.230 5.730 21.336 1.00 80.94 97 ALA A CA 1
ATOM 713 C C . ALA A 1 97 ? -9.130 4.923 20.624 1.00 80.94 97 ALA A C 1
ATOM 715 O O . ALA A 1 97 ? -8.655 5.346 19.579 1.00 80.94 97 ALA A O 1
ATOM 716 N N . VAL A 1 98 ? -8.804 3.715 21.103 1.00 82.31 98 VAL A N 1
ATOM 717 C CA . VAL A 1 98 ? -7.745 2.873 20.512 1.00 82.31 98 VAL A CA 1
ATOM 718 C C . VAL A 1 98 ? -8.120 2.399 19.104 1.00 82.31 98 VAL A C 1
ATOM 720 O O . VAL A 1 98 ? -7.268 2.334 18.222 1.00 82.31 98 VAL A O 1
ATOM 723 N N . ALA A 1 99 ? -9.400 2.094 18.872 1.00 81.06 99 ALA A N 1
ATOM 724 C CA . ALA A 1 99 ? -9.888 1.705 17.551 1.00 81.06 99 ALA A CA 1
ATOM 725 C C . ALA A 1 99 ? -9.841 2.872 16.550 1.00 81.06 99 ALA A C 1
ATOM 727 O O . ALA A 1 99 ? -9.465 2.667 15.399 1.00 81.06 99 ALA A O 1
ATOM 728 N N . VAL A 1 100 ? -10.179 4.088 16.996 1.00 85.31 100 VAL A N 1
ATOM 729 C CA . VAL A 1 100 ? -10.053 5.304 16.180 1.00 85.31 100 VAL A CA 1
ATOM 730 C C . VAL A 1 100 ? -8.584 5.583 15.873 1.00 85.31 100 VAL A C 1
ATOM 732 O O . VAL A 1 100 ? -8.252 5.782 14.713 1.00 85.31 100 VAL A O 1
ATOM 735 N N . THR A 1 101 ? -7.686 5.494 16.860 1.00 88.94 101 THR A N 1
ATOM 736 C CA . THR A 1 101 ? -6.242 5.659 16.636 1.00 88.94 101 THR A CA 1
ATOM 737 C C . THR A 1 101 ? -5.710 4.661 15.606 1.00 88.94 101 THR A C 1
ATOM 739 O O . THR A 1 101 ? -5.002 5.061 14.687 1.00 88.94 101 THR A O 1
ATOM 742 N N . ALA A 1 102 ? -6.082 3.380 15.704 1.00 88.38 102 ALA A N 1
ATOM 743 C CA . ALA A 1 102 ? -5.680 2.370 14.724 1.00 88.38 102 ALA A CA 1
ATOM 744 C C . ALA A 1 102 ? -6.179 2.704 13.305 1.00 88.38 102 ALA A C 1
ATOM 746 O O . ALA A 1 102 ? -5.415 2.594 12.346 1.00 88.38 102 ALA A O 1
ATOM 747 N N . ALA A 1 103 ? -7.428 3.161 13.172 1.00 89.50 103 ALA A N 1
ATOM 748 C CA . ALA A 1 103 ? -7.984 3.577 11.886 1.00 89.50 103 ALA A CA 1
ATOM 749 C C . ALA A 1 103 ? -7.266 4.814 11.318 1.00 89.50 103 ALA A C 1
ATOM 751 O O . ALA A 1 103 ? -6.966 4.844 10.127 1.00 89.50 103 ALA A O 1
ATOM 752 N N . THR A 1 104 ? -6.928 5.796 12.159 1.00 92.62 104 THR A N 1
ATOM 753 C CA . THR A 1 104 ? -6.178 6.993 11.752 1.00 92.62 104 THR A CA 1
ATOM 754 C C . THR A 1 104 ? -4.777 6.645 11.255 1.00 92.62 104 THR A C 1
ATOM 756 O O . THR A 1 104 ? -4.352 7.163 10.226 1.00 92.62 104 THR A O 1
ATOM 759 N N . LEU A 1 105 ? -4.065 5.739 11.934 1.00 93.88 105 LEU A N 1
ATOM 760 C CA . LEU A 1 105 ? -2.742 5.289 11.487 1.00 93.88 105 LEU A CA 1
ATOM 761 C C . LEU A 1 105 ? -2.814 4.567 10.137 1.00 93.88 105 LEU A C 1
ATOM 763 O O . LEU A 1 105 ? -1.999 4.834 9.255 1.00 93.88 105 LEU A O 1
ATOM 767 N N . ALA A 1 106 ? -3.813 3.699 9.946 1.00 92.44 106 ALA A N 1
ATOM 768 C CA . ALA A 1 106 ? -4.036 3.039 8.663 1.00 92.44 106 ALA A CA 1
ATOM 769 C C . ALA A 1 106 ? -4.371 4.052 7.553 1.00 92.44 106 ALA A C 1
ATOM 771 O O . ALA A 1 106 ? -3.830 3.955 6.454 1.00 92.44 106 ALA A O 1
ATOM 772 N N . ALA A 1 107 ? -5.205 5.056 7.841 1.00 93.25 107 ALA A N 1
ATOM 773 C CA . ALA A 1 107 ? -5.536 6.118 6.891 1.00 93.25 107 ALA A CA 1
ATOM 774 C C . ALA A 1 107 ? -4.306 6.953 6.506 1.00 93.25 107 ALA A C 1
ATOM 776 O O . ALA A 1 107 ? -4.112 7.252 5.329 1.00 93.25 107 ALA A O 1
ATOM 777 N N . LEU A 1 108 ? -3.440 7.270 7.473 1.00 95.00 108 LEU A N 1
ATOM 778 C CA . LEU A 1 108 ? -2.190 7.979 7.211 1.00 95.00 108 LEU A CA 1
ATOM 779 C C . LEU A 1 108 ? -1.256 7.151 6.317 1.00 95.00 108 LEU A C 1
ATOM 781 O O . LEU A 1 108 ? -0.698 7.687 5.365 1.00 95.00 108 LEU A O 1
ATOM 785 N N . ALA A 1 109 ? -1.140 5.842 6.556 1.00 93.31 109 ALA A N 1
ATOM 786 C CA . ALA A 1 109 ? -0.350 4.958 5.698 1.00 93.31 109 ALA A CA 1
ATOM 787 C C . ALA A 1 109 ? -0.875 4.916 4.251 1.00 93.31 109 ALA A C 1
ATOM 789 O O . ALA A 1 109 ? -0.089 4.947 3.301 1.00 93.31 109 ALA A O 1
ATOM 790 N N . VAL A 1 110 ? -2.202 4.889 4.074 1.00 93.19 110 VAL A N 1
ATOM 791 C CA . VAL A 1 110 ? -2.844 4.955 2.751 1.00 93.19 110 VAL A CA 1
ATOM 792 C C . VAL A 1 110 ? -2.564 6.298 2.074 1.00 93.19 110 VAL A C 1
ATOM 794 O O . VAL A 1 110 ? -2.194 6.316 0.903 1.00 93.19 110 VAL A O 1
ATOM 797 N N . ALA A 1 111 ? -2.671 7.412 2.801 1.00 92.38 111 ALA A N 1
ATOM 798 C CA . ALA A 1 111 ? -2.380 8.743 2.271 1.00 92.38 111 ALA A CA 1
ATOM 799 C C . ALA A 1 111 ? -0.916 8.883 1.824 1.00 92.38 111 ALA A C 1
ATOM 801 O O . ALA A 1 111 ? -0.651 9.412 0.748 1.00 92.38 111 ALA A O 1
ATOM 802 N N . VAL A 1 112 ? 0.030 8.355 2.607 1.00 89.69 112 VAL A N 1
ATOM 803 C CA . VAL A 1 112 ? 1.450 8.314 2.225 1.00 89.69 112 VAL A CA 1
ATOM 804 C C . VAL A 1 112 ? 1.655 7.448 0.981 1.00 89.69 112 VAL A C 1
ATOM 806 O O . VAL A 1 112 ? 2.361 7.858 0.065 1.00 89.69 112 VAL A O 1
ATOM 809 N N . SER A 1 113 ? 0.994 6.292 0.897 1.00 86.81 113 SER A N 1
ATOM 810 C CA . SER A 1 113 ? 1.076 5.409 -0.277 1.00 86.81 113 SER A CA 1
ATOM 811 C C . SER A 1 113 ? 0.534 6.084 -1.544 1.00 86.81 113 SER A C 1
ATOM 813 O O . SER A 1 113 ? 1.140 5.975 -2.607 1.00 86.81 113 SER A O 1
ATOM 815 N N . LEU A 1 114 ? -0.568 6.834 -1.431 1.00 87.88 114 LEU A N 1
ATOM 816 C CA . LEU A 1 114 ? -1.115 7.648 -2.520 1.00 87.88 114 LEU A CA 1
ATOM 817 C C . LEU A 1 114 ? -0.174 8.787 -2.910 1.00 87.88 114 LEU A C 1
ATOM 819 O O . LEU A 1 114 ? 0.029 9.025 -4.095 1.00 87.88 114 LEU A O 1
ATOM 823 N N . LEU A 1 115 ? 0.430 9.468 -1.934 1.00 86.25 115 LEU A N 1
ATOM 824 C CA . LEU A 1 115 ? 1.416 10.510 -2.205 1.00 86.25 115 LEU A CA 1
ATOM 825 C C . LEU A 1 115 ? 2.601 9.950 -2.999 1.00 86.25 115 LEU A C 1
ATOM 827 O O . LEU A 1 115 ? 3.011 10.566 -3.979 1.00 86.25 115 LEU A O 1
ATOM 831 N N . VAL A 1 116 ? 3.119 8.782 -2.609 1.00 82.19 116 VAL A N 1
ATOM 832 C CA . VAL A 1 116 ? 4.193 8.090 -3.338 1.00 82.19 116 VAL A CA 1
ATOM 833 C C . VAL A 1 116 ? 3.745 7.741 -4.759 1.00 82.19 116 VAL A C 1
ATOM 835 O O . VAL A 1 116 ? 4.494 7.993 -5.698 1.00 82.19 116 VAL A O 1
ATOM 838 N N . LEU A 1 117 ? 2.519 7.239 -4.932 1.00 80.31 117 LEU A N 1
ATOM 839 C CA . LEU A 1 117 ? 1.951 6.890 -6.238 1.00 80.31 117 LEU A CA 1
ATOM 840 C C . LEU A 1 117 ? 1.772 8.105 -7.167 1.00 80.31 117 LEU A C 1
ATOM 842 O O . LEU A 1 117 ? 2.026 8.008 -8.358 1.00 80.31 117 LEU A O 1
ATOM 846 N N . VAL A 1 118 ? 1.345 9.255 -6.638 1.00 78.00 118 VAL A N 1
ATOM 847 C CA . VAL A 1 118 ? 1.134 10.477 -7.438 1.00 78.00 118 VAL A CA 1
ATOM 848 C C . VAL A 1 118 ? 2.457 11.175 -7.753 1.00 78.00 118 VAL A C 1
ATOM 850 O O . VAL A 1 118 ? 2.628 11.728 -8.831 1.00 78.00 118 VAL A O 1
ATOM 853 N N . ARG A 1 119 ? 3.419 11.151 -6.822 1.00 71.56 119 ARG A N 1
ATOM 854 C CA . ARG A 1 119 ? 4.752 11.747 -7.019 1.00 71.56 119 ARG A CA 1
ATOM 855 C C . ARG A 1 119 ? 5.648 10.938 -7.951 1.00 71.56 119 ARG A C 1
ATOM 857 O O . ARG A 1 119 ? 6.676 11.457 -8.370 1.00 71.56 119 ARG A O 1
ATOM 864 N N . SER A 1 120 ? 5.263 9.711 -8.282 1.00 64.19 120 SER A N 1
ATOM 865 C CA . SER A 1 120 ? 5.934 8.884 -9.284 1.00 64.19 120 SER A CA 1
ATOM 866 C C . SER A 1 120 ? 5.420 9.169 -10.705 1.00 64.19 120 SER A C 1
ATOM 868 O O . SER A 1 120 ? 5.334 8.248 -11.513 1.00 64.19 120 SER A O 1
ATOM 870 N N . GLU A 1 121 ? 5.091 10.440 -11.014 1.00 51.91 121 GLU A N 1
ATOM 871 C CA . GLU A 1 121 ? 4.805 10.922 -12.379 1.00 51.91 121 GLU A CA 1
ATOM 872 C C . GLU A 1 121 ? 5.771 10.302 -13.393 1.00 51.91 121 GLU A C 1
ATOM 874 O O . GLU A 1 121 ? 6.940 10.098 -13.045 1.00 51.91 121 GLU A O 1
ATOM 879 N N . PRO A 1 122 ? 5.292 9.981 -14.617 1.00 47.34 122 PRO A N 1
ATOM 880 C CA . PRO A 1 122 ? 5.982 9.102 -15.548 1.00 47.34 122 PRO A CA 1
ATOM 881 C C . PRO A 1 122 ? 7.366 9.666 -15.767 1.00 47.34 122 PRO A C 1
ATOM 883 O O . PRO A 1 122 ? 7.523 10.706 -16.400 1.00 47.34 122 PRO A O 1
ATOM 886 N N . PHE A 1 123 ? 8.336 9.000 -15.148 1.00 50.19 123 PHE A N 1
ATOM 887 C CA . PHE A 1 123 ? 9.730 9.371 -15.129 1.00 50.19 123 PHE A CA 1
ATOM 888 C C . PHE A 1 123 ? 10.114 9.984 -16.484 1.00 50.19 123 PHE A C 1
ATOM 890 O O . PHE A 1 123 ? 10.180 9.282 -17.495 1.00 50.19 123 PHE A O 1
ATOM 897 N N . SER A 1 124 ? 10.301 11.305 -16.532 1.00 43.47 124 SER A N 1
ATOM 898 C CA . SER A 1 124 ? 10.751 11.998 -17.737 1.00 43.47 124 SER A CA 1
ATOM 899 C C . SER A 1 124 ? 12.228 11.675 -17.914 1.00 43.47 124 SER A C 1
ATOM 901 O O . SER A 1 124 ? 13.138 12.401 -17.522 1.00 43.47 124 SER A O 1
ATOM 903 N N . PHE A 1 125 ? 12.475 10.468 -18.393 1.00 53.16 125 PHE A N 1
ATOM 904 C CA . PHE A 1 125 ? 13.799 9.982 -18.687 1.00 53.16 125 PHE A CA 1
ATOM 905 C C . PHE A 1 125 ? 14.228 10.571 -20.033 1.00 53.16 125 PHE A C 1
ATOM 907 O O . PHE A 1 125 ? 13.582 10.348 -21.057 1.00 53.16 125 PHE A O 1
ATOM 914 N N . GLY A 1 126 ? 15.329 11.319 -20.033 1.00 45.34 126 GLY A N 1
ATOM 915 C CA . GLY A 1 126 ? 16.077 11.578 -21.256 1.00 45.34 126 GLY A CA 1
ATOM 916 C C . GLY A 1 126 ? 16.845 10.312 -21.615 1.00 45.34 126 GLY A C 1
ATOM 917 O O . GLY A 1 126 ? 17.868 10.031 -21.000 1.00 45.34 126 GLY A O 1
ATOM 918 N N . TRP A 1 127 ? 16.333 9.522 -22.556 1.00 53.25 127 TRP A N 1
ATOM 919 C CA . TRP A 1 127 ? 17.050 8.358 -23.075 1.00 53.25 127 TRP A CA 1
ATOM 920 C C . TRP A 1 127 ? 17.829 8.766 -24.319 1.00 53.25 127 TRP A C 1
ATOM 922 O O . TRP A 1 127 ? 17.252 9.290 -25.271 1.00 53.25 127 TRP A O 1
ATOM 932 N N . VAL A 1 128 ? 19.131 8.498 -24.331 1.00 46.47 128 VAL A N 1
ATOM 933 C CA . VAL A 1 128 ? 19.931 8.547 -25.555 1.00 46.47 128 VAL A CA 1
ATOM 934 C C . VAL A 1 128 ? 19.963 7.121 -26.095 1.00 46.47 128 VAL A C 1
ATOM 936 O O . VAL A 1 128 ? 20.739 6.295 -25.625 1.00 46.47 128 VAL A O 1
ATOM 939 N N . GLY A 1 129 ? 19.048 6.794 -27.009 1.00 43.50 129 GLY A N 1
ATOM 940 C CA . GLY A 1 129 ? 19.091 5.515 -27.719 1.00 43.50 129 GLY A CA 1
ATOM 941 C C . GLY A 1 129 ? 20.262 5.502 -28.702 1.00 43.50 129 GLY A C 1
ATOM 942 O O . GLY A 1 129 ? 20.466 6.483 -29.419 1.00 43.50 129 GLY A O 1
ATOM 943 N N . SER A 1 130 ? 21.031 4.412 -28.752 1.00 46.34 130 SER A N 1
ATOM 944 C CA . SER A 1 130 ? 21.920 4.163 -29.889 1.00 46.34 130 SER A CA 1
ATOM 945 C C . SER A 1 130 ? 21.063 3.875 -31.129 1.00 46.34 130 SER A C 1
ATOM 947 O O . SER A 1 130 ? 19.959 3.342 -31.017 1.00 46.34 130 SER A O 1
ATOM 949 N N . ALA A 1 131 ? 21.554 4.225 -32.322 1.00 50.19 131 ALA A N 1
ATOM 950 C CA . ALA A 1 131 ? 20.822 4.054 -33.585 1.00 50.19 131 ALA A CA 1
ATOM 951 C C . ALA A 1 131 ? 20.436 2.587 -33.903 1.00 50.19 131 ALA A C 1
ATOM 953 O O . ALA A 1 131 ? 19.671 2.343 -34.833 1.00 50.19 131 ALA A O 1
ATOM 954 N N . GLU A 1 132 ? 20.962 1.623 -33.141 1.00 50.19 132 GLU A N 1
ATOM 955 C CA . GLU A 1 132 ? 20.696 0.186 -33.263 1.00 50.19 132 GLU A CA 1
ATOM 956 C C . GLU A 1 132 ? 19.438 -0.268 -32.509 1.00 50.19 132 GLU A C 1
ATOM 958 O O . GLU A 1 132 ? 18.868 -1.313 -32.829 1.00 50.19 132 GLU A O 1
ATOM 963 N N . VAL A 1 133 ? 18.965 0.508 -31.530 1.00 54.31 133 VAL A N 1
ATOM 964 C CA . VAL A 1 133 ? 17.719 0.205 -30.827 1.00 54.31 133 VAL A CA 1
ATOM 965 C C . VAL A 1 133 ? 16.579 0.718 -31.704 1.00 54.31 133 VAL A C 1
ATOM 967 O O . VAL A 1 133 ? 16.406 1.926 -31.861 1.00 54.31 133 VAL A O 1
ATOM 970 N N . GLY A 1 134 ? 15.822 -0.198 -32.322 1.00 54.44 134 GLY A N 1
ATOM 971 C CA . GLY A 1 134 ? 14.600 0.129 -33.070 1.00 54.44 134 GLY A CA 1
ATOM 972 C C . GLY A 1 134 ? 13.606 0.954 -32.239 1.00 54.44 134 GLY A C 1
ATOM 973 O O . GLY A 1 134 ? 13.865 1.254 -31.078 1.00 54.44 134 GLY A O 1
ATOM 974 N N . GLN A 1 135 ? 12.458 1.331 -32.814 1.00 55.25 135 GLN A N 1
ATOM 975 C CA . GLN A 1 135 ? 11.493 2.235 -32.172 1.00 55.25 135 GLN A CA 1
ATOM 976 C C . GLN A 1 135 ? 11.228 1.851 -30.701 1.00 55.25 135 GLN A C 1
ATOM 978 O O . GLN A 1 135 ? 10.556 0.866 -30.400 1.00 55.25 135 GLN A O 1
ATOM 983 N N . LEU A 1 136 ? 11.817 2.625 -29.784 1.00 56.78 136 LEU A N 1
ATOM 984 C CA . LEU A 1 136 ? 11.660 2.443 -28.349 1.00 56.78 136 LEU A CA 1
ATOM 985 C C . LEU A 1 136 ? 10.193 2.697 -28.034 1.00 56.78 136 LEU A C 1
ATOM 987 O O . LEU A 1 136 ? 9.706 3.817 -28.203 1.00 56.78 136 LEU A O 1
ATOM 991 N N . ASP A 1 137 ? 9.490 1.661 -27.584 1.00 54.25 137 ASP A N 1
ATOM 992 C CA . ASP A 1 137 ? 8.175 1.846 -26.997 1.00 54.25 137 ASP A CA 1
ATOM 993 C C . ASP A 1 137 ? 8.436 2.466 -25.619 1.00 54.25 137 ASP A C 1
ATOM 995 O O . ASP A 1 137 ? 8.648 1.793 -24.613 1.00 54.25 137 ASP A O 1
ATOM 999 N N . THR A 1 138 ? 8.544 3.796 -25.590 1.00 52.88 138 THR A N 1
ATOM 1000 C CA . THR A 1 138 ? 8.819 4.589 -24.381 1.00 52.88 138 THR A CA 1
ATOM 1001 C C . THR A 1 138 ? 7.682 4.508 -23.359 1.00 52.88 138 THR A C 1
ATOM 1003 O O . THR A 1 138 ? 7.786 5.072 -22.267 1.00 52.88 138 THR A O 1
ATOM 1006 N N . ALA A 1 139 ? 6.608 3.782 -23.681 1.00 55.72 139 ALA A N 1
ATOM 1007 C CA . ALA A 1 139 ? 5.556 3.404 -22.761 1.00 55.72 139 ALA A CA 1
ATOM 1008 C C . ALA A 1 139 ? 6.110 2.450 -21.687 1.00 55.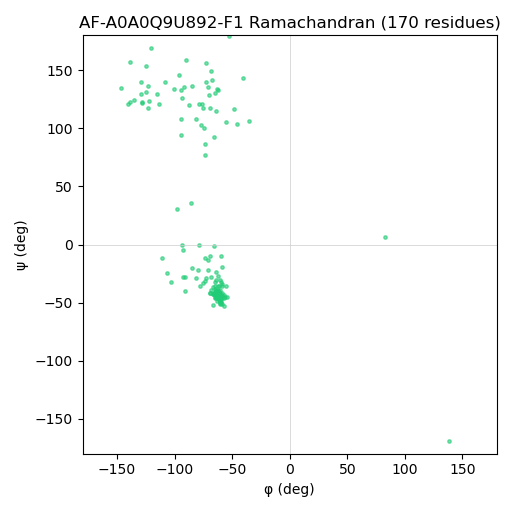72 139 ALA A C 1
ATOM 1010 O O . ALA A 1 139 ? 6.130 1.233 -21.855 1.00 55.72 139 ALA A O 1
ATOM 1011 N N . MET A 1 140 ? 6.552 3.016 -20.560 1.00 65.19 140 MET A N 1
ATOM 1012 C CA . MET A 1 140 ? 6.889 2.266 -19.348 1.00 65.19 140 MET A CA 1
ATOM 1013 C C . MET A 1 140 ? 5.774 1.277 -19.006 1.00 65.19 140 MET A C 1
ATOM 1015 O O . MET A 1 140 ? 4.645 1.671 -18.707 1.00 65.19 140 MET A O 1
ATOM 1019 N N . THR A 1 141 ? 6.092 -0.013 -19.030 1.00 71.81 141 THR A N 1
ATOM 1020 C CA . THR A 1 141 ? 5.124 -1.063 -18.714 1.00 71.81 141 THR A CA 1
ATOM 1021 C C . THR A 1 141 ? 5.129 -1.324 -17.209 1.00 71.81 141 THR A C 1
ATOM 1023 O O . THR A 1 141 ? 6.180 -1.709 -16.680 1.00 71.81 141 THR A O 1
ATOM 1026 N N . PRO A 1 142 ? 3.999 -1.144 -16.498 1.00 72.56 142 PRO A N 1
ATOM 1027 C CA . PRO A 1 142 ? 3.905 -1.512 -15.094 1.00 72.56 142 PRO A CA 1
ATOM 1028 C C . PRO A 1 142 ? 3.917 -3.037 -14.968 1.00 72.56 142 PRO A C 1
ATOM 1030 O O . PRO A 1 142 ? 3.123 -3.727 -15.605 1.00 72.56 142 PRO A O 1
ATOM 1033 N N . VAL A 1 143 ? 4.790 -3.565 -14.117 1.00 77.31 143 VAL A N 1
ATOM 1034 C CA . VAL A 1 143 ? 4.854 -5.010 -13.816 1.00 77.31 143 VAL A CA 1
ATOM 1035 C C . VAL A 1 143 ? 4.406 -5.354 -12.413 1.00 77.31 143 VAL A C 1
ATOM 1037 O O . VAL A 1 143 ? 4.174 -6.523 -12.109 1.00 77.31 143 VAL A O 1
ATOM 1040 N N . ALA A 1 144 ? 4.248 -4.346 -11.556 1.00 80.94 144 ALA A N 1
ATOM 1041 C CA . ALA A 1 144 ? 3.852 -4.565 -10.183 1.00 80.94 144 ALA A CA 1
ATOM 1042 C C . ALA A 1 144 ? 2.822 -3.533 -9.716 1.00 80.94 144 ALA A C 1
ATOM 1044 O O . ALA A 1 144 ? 3.071 -2.331 -9.701 1.00 80.94 144 ALA A O 1
ATOM 1045 N N . LEU A 1 145 ? 1.661 -4.021 -9.271 1.00 84.25 145 LEU A N 1
ATOM 1046 C CA . LEU A 1 145 ? 0.546 -3.205 -8.771 1.00 84.25 145 LEU A CA 1
ATOM 1047 C C . LEU A 1 145 ? 0.527 -3.122 -7.236 1.00 84.25 145 LEU A C 1
ATOM 1049 O O . LEU A 1 145 ? -0.534 -3.011 -6.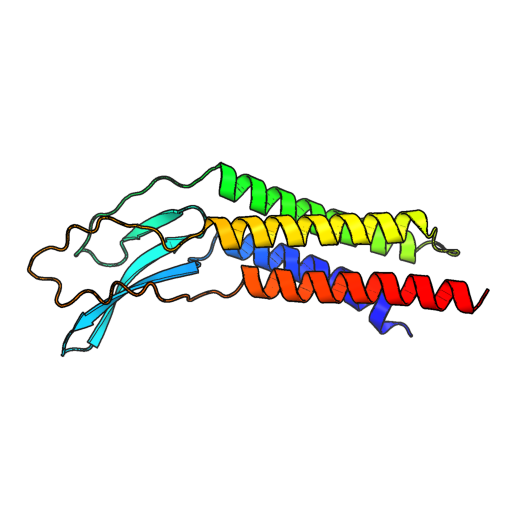621 1.00 84.25 145 LEU A O 1
ATOM 1053 N N . PHE A 1 146 ? 1.700 -3.182 -6.600 1.00 86.25 146 PHE A N 1
ATOM 1054 C CA . PHE A 1 146 ? 1.815 -3.234 -5.142 1.00 86.25 146 PHE A CA 1
ATOM 1055 C C . PHE A 1 146 ? 1.194 -2.010 -4.454 1.00 86.25 146 PHE A C 1
ATOM 1057 O O . PHE A 1 146 ? 0.366 -2.176 -3.564 1.00 86.25 146 PHE A O 1
ATOM 1064 N N . LEU A 1 147 ? 1.537 -0.788 -4.883 1.00 83.88 147 LEU A N 1
ATOM 1065 C CA . LEU A 1 147 ? 0.996 0.453 -4.305 1.00 83.88 147 LEU A CA 1
ATOM 1066 C C . LEU A 1 147 ? -0.539 0.548 -4.447 1.00 83.88 147 LEU A C 1
ATOM 1068 O O . LEU A 1 147 ? -1.204 0.755 -3.429 1.00 83.88 147 LEU A O 1
ATOM 1072 N N . PRO A 1 148 ? -1.136 0.322 -5.639 1.00 88.00 148 PRO A N 1
ATOM 1073 C CA . PRO A 1 148 ? -2.590 0.218 -5.776 1.00 88.00 148 PRO A CA 1
ATOM 1074 C C . PRO A 1 148 ? -3.220 -0.824 -4.843 1.00 88.00 148 PRO A C 1
ATOM 1076 O O . PRO A 1 148 ? -4.214 -0.540 -4.174 1.00 88.00 148 PRO A O 1
ATOM 1079 N N . ALA A 1 149 ? -2.624 -2.017 -4.743 1.00 89.00 149 ALA A N 1
ATOM 1080 C CA . ALA A 1 149 ? -3.127 -3.073 -3.87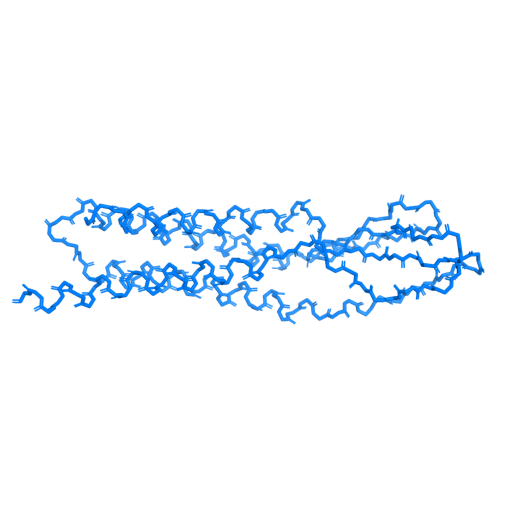0 1.00 89.00 149 ALA A CA 1
ATOM 1081 C C . ALA A 1 149 ? -3.093 -2.662 -2.387 1.00 89.00 149 ALA A C 1
ATOM 1083 O O . ALA A 1 149 ? -4.053 -2.913 -1.659 1.00 89.00 149 ALA A O 1
ATOM 1084 N N . VAL A 1 150 ? -2.035 -1.977 -1.939 1.00 90.50 150 VAL A N 1
ATOM 1085 C CA . VAL A 1 150 ? -1.921 -1.449 -0.568 1.00 90.50 150 VAL A CA 1
ATOM 1086 C C . VAL A 1 150 ? -3.039 -0.459 -0.259 1.00 90.50 150 VAL A C 1
ATOM 1088 O O . VAL A 1 150 ? -3.647 -0.545 0.809 1.00 90.50 150 VAL A O 1
ATOM 1091 N N . VAL A 1 151 ? -3.348 0.448 -1.189 1.00 90.56 151 VAL A N 1
ATOM 1092 C CA . VAL A 1 151 ? -4.434 1.427 -1.025 1.00 90.56 151 VAL A CA 1
ATOM 1093 C C . VAL A 1 151 ? -5.776 0.719 -0.840 1.00 90.56 151 VAL A C 1
ATOM 1095 O O . VAL A 1 151 ? -6.514 1.033 0.097 1.00 90.56 151 VAL A O 1
ATOM 1098 N N . VAL A 1 152 ? -6.070 -0.283 -1.675 1.00 93.19 152 VAL A N 1
ATOM 1099 C CA . VAL A 1 152 ? -7.315 -1.063 -1.587 1.00 93.19 152 VAL A CA 1
ATOM 1100 C C . VAL A 1 152 ? -7.400 -1.823 -0.262 1.00 93.19 152 VAL A C 1
ATOM 1102 O O . VAL A 1 152 ? -8.407 -1.733 0.443 1.00 93.19 152 VAL A O 1
ATOM 1105 N N . LEU A 1 153 ? -6.342 -2.541 0.123 1.00 91.69 153 LEU A N 1
ATOM 1106 C CA . LEU A 1 153 ? -6.314 -3.313 1.369 1.00 91.69 153 LEU A CA 1
ATOM 1107 C C . LEU A 1 153 ? -6.427 -2.416 2.608 1.00 91.69 153 LEU A C 1
ATOM 1109 O O . LEU A 1 153 ? -7.156 -2.748 3.545 1.00 91.69 153 LEU A O 1
ATOM 1113 N N . GLY A 1 154 ? -5.748 -1.267 2.600 1.00 88.69 154 GLY A N 1
ATOM 1114 C CA . GLY A 1 154 ? -5.825 -0.270 3.663 1.00 88.69 154 GLY A CA 1
ATOM 1115 C C . GLY A 1 154 ? -7.234 0.304 3.810 1.00 88.69 154 GLY A C 1
ATOM 1116 O O . GLY A 1 154 ? -7.772 0.325 4.917 1.00 88.69 154 GLY A O 1
ATOM 1117 N N . ALA A 1 155 ? -7.879 0.682 2.701 1.00 91.00 155 ALA A N 1
ATOM 1118 C CA . ALA A 1 155 ? -9.264 1.153 2.700 1.00 91.00 155 ALA A CA 1
ATOM 1119 C C . ALA A 1 155 ? -10.235 0.100 3.264 1.00 91.00 155 ALA A C 1
ATOM 1121 O O . ALA A 1 155 ? -11.047 0.408 4.141 1.00 91.00 155 ALA A O 1
ATOM 1122 N N . LEU A 1 156 ? -10.109 -1.160 2.834 1.00 93.50 156 LEU A N 1
ATOM 1123 C CA . LEU A 1 156 ? -10.918 -2.267 3.356 1.00 93.50 156 LEU A CA 1
ATOM 1124 C C . LEU A 1 156 ? -10.710 -2.471 4.863 1.00 93.50 156 LEU A C 1
ATOM 1126 O O . LEU A 1 156 ? -11.681 -2.668 5.600 1.00 93.50 156 LEU A O 1
ATOM 1130 N N . ALA A 1 157 ? -9.465 -2.387 5.342 1.00 90.06 157 ALA A N 1
ATOM 1131 C CA . ALA A 1 157 ? -9.155 -2.494 6.763 1.00 90.06 157 ALA A CA 1
ATOM 1132 C C . ALA A 1 157 ? -9.808 -1.360 7.571 1.00 90.06 157 ALA A C 1
ATOM 1134 O O . ALA A 1 157 ? -10.443 -1.633 8.591 1.00 90.06 157 ALA A O 1
ATOM 1135 N N . ILE A 1 158 ? -9.724 -0.111 7.100 1.00 90.31 158 ILE A N 1
ATOM 1136 C CA . ILE A 1 158 ? -10.333 1.060 7.754 1.00 90.31 158 ILE A CA 1
ATOM 1137 C C . ILE A 1 158 ? -11.853 0.893 7.858 1.00 90.31 158 ILE A C 1
ATOM 1139 O O . ILE A 1 158 ? -12.422 1.030 8.945 1.00 90.31 158 ILE A O 1
ATOM 1143 N N . VAL A 1 159 ? -12.520 0.524 6.760 1.00 90.94 159 VAL A N 1
ATOM 1144 C CA . VAL A 1 159 ? -13.974 0.292 6.745 1.00 90.94 159 VAL A CA 1
ATOM 1145 C C . VAL A 1 159 ? -14.361 -0.816 7.731 1.00 90.94 159 VAL A C 1
ATOM 1147 O O . VAL A 1 159 ? -15.300 -0.661 8.518 1.00 90.94 159 VAL A O 1
ATOM 1150 N N . ALA A 1 160 ? -13.610 -1.918 7.763 1.00 88.19 160 ALA A N 1
ATOM 1151 C CA . ALA A 1 160 ? -13.828 -3.011 8.708 1.00 88.19 160 ALA A CA 1
ATOM 1152 C C . ALA A 1 160 ? -13.648 -2.578 10.178 1.00 88.19 160 ALA A C 1
ATOM 1154 O O . ALA A 1 160 ? -14.388 -3.035 11.057 1.00 88.19 160 ALA A O 1
ATOM 1155 N N . MET A 1 161 ? -12.701 -1.677 10.461 1.00 87.44 161 MET A N 1
ATOM 1156 C CA . MET A 1 161 ? -12.515 -1.127 11.804 1.00 87.44 161 MET A CA 1
ATOM 1157 C C . MET A 1 161 ? -13.702 -0.260 12.235 1.00 87.44 161 MET A C 1
ATOM 1159 O O . MET A 1 161 ? -14.284 -0.489 13.300 1.00 87.44 161 MET A O 1
ATOM 1163 N N . LEU A 1 162 ? -14.089 0.706 11.398 1.00 86.25 162 LEU A N 1
ATOM 1164 C CA . LEU A 1 162 ? -15.133 1.684 11.712 1.00 86.25 162 LEU A CA 1
ATOM 1165 C C . LEU A 1 162 ? -16.514 1.036 11.840 1.00 86.25 162 LEU A C 1
ATOM 1167 O O . LEU A 1 162 ? -17.237 1.298 12.804 1.00 86.25 162 LEU A O 1
ATOM 1171 N N . THR A 1 163 ? -16.854 0.115 10.935 1.00 86.69 163 THR A N 1
ATOM 1172 C CA . THR A 1 163 ? -18.121 -0.635 10.995 1.00 86.69 163 THR A CA 1
ATOM 1173 C C . THR A 1 163 ? -18.262 -1.427 12.296 1.00 86.69 163 THR A C 1
ATOM 1175 O O . THR A 1 163 ? -19.353 -1.506 12.863 1.00 86.69 163 THR A O 1
ATOM 1178 N N . ARG A 1 164 ? -17.165 -1.975 12.834 1.00 79.75 164 ARG A N 1
ATOM 1179 C CA . ARG A 1 164 ? -17.175 -2.684 14.120 1.00 79.75 164 ARG A CA 1
ATOM 1180 C C . ARG A 1 164 ? -17.418 -1.745 15.300 1.00 79.75 164 ARG A C 1
ATOM 1182 O O . ARG A 1 164 ? -18.151 -2.119 16.217 1.00 79.75 164 ARG A O 1
ATOM 1189 N N . VAL A 1 165 ? -16.791 -0.569 15.300 1.00 79.88 165 VAL A N 1
ATOM 1190 C CA . VAL A 1 165 ? -16.997 0.441 16.350 1.00 79.88 165 VAL A CA 1
ATOM 1191 C C . VAL A 1 165 ? -18.449 0.917 16.335 1.00 79.88 165 VAL A C 1
ATOM 1193 O O . VAL A 1 165 ? -19.084 0.929 17.387 1.00 79.88 165 VAL A O 1
ATOM 1196 N N . ALA A 1 166 ? -18.998 1.208 15.152 1.00 81.00 166 ALA A N 1
ATOM 1197 C CA . ALA A 1 166 ? -20.387 1.630 14.984 1.00 81.00 166 ALA A CA 1
ATOM 1198 C C . ALA A 1 166 ? -21.382 0.565 15.474 1.00 81.00 166 ALA A C 1
ATOM 1200 O O . ALA A 1 166 ? -22.221 0.854 16.322 1.00 81.00 166 ALA A O 1
ATOM 1201 N N . ARG A 1 167 ? -21.236 -0.696 15.035 1.00 81.25 167 ARG A N 1
ATOM 1202 C CA . ARG A 1 167 ? -22.125 -1.797 15.458 1.00 81.25 167 ARG A CA 1
ATOM 1203 C C . ARG A 1 167 ? -22.123 -2.033 16.968 1.00 81.25 167 ARG A C 1
ATOM 1205 O O . ARG A 1 167 ? -23.137 -2.448 17.510 1.00 81.25 167 ARG A O 1
ATOM 1212 N N . ARG A 1 168 ? -20.997 -1.800 17.650 1.00 71.31 168 ARG A N 1
ATOM 1213 C CA . ARG A 1 168 ? -20.923 -1.958 19.111 1.00 71.31 168 ARG A CA 1
ATOM 1214 C C . ARG A 1 168 ? -21.598 -0.827 19.875 1.00 71.31 168 ARG A C 1
ATOM 1216 O O . ARG A 1 168 ? -22.149 -1.116 20.922 1.00 71.31 168 ARG A O 1
ATOM 1223 N N . ARG A 1 169 ? -21.569 0.407 19.360 1.00 69.88 169 ARG A N 1
ATOM 1224 C CA . ARG A 1 169 ? -22.256 1.551 19.985 1.00 69.88 169 ARG A CA 1
ATOM 1225 C C . ARG A 1 169 ? -23.779 1.447 19.917 1.00 69.88 169 ARG A C 1
ATOM 1227 O O . ARG A 1 169 ? -24.442 2.005 20.768 1.00 69.88 169 ARG A O 1
ATOM 1234 N N . VAL A 1 170 ? -24.317 0.762 18.906 1.00 70.62 170 VAL A N 1
ATOM 1235 C CA . VAL A 1 170 ? -25.771 0.558 18.743 1.00 70.62 170 VAL A CA 1
ATOM 1236 C C . VAL A 1 170 ? -26.302 -0.568 19.643 1.00 70.62 170 VAL A C 1
ATOM 1238 O O . VAL A 1 170 ? -27.491 -0.621 19.922 1.00 70.62 170 VAL A O 1
ATOM 1241 N N . ALA A 1 171 ? -25.435 -1.483 20.084 1.00 59.59 171 ALA A N 1
ATOM 1242 C CA . ALA A 1 171 ? -25.813 -2.632 20.913 1.00 59.59 171 ALA A CA 1
ATOM 1243 C C . ALA A 1 171 ? -25.681 -2.382 22.430 1.00 59.59 171 ALA A C 1
ATOM 1245 O O . ALA A 1 171 ? -25.927 -3.300 23.210 1.00 59.59 171 ALA A O 1
ATOM 1246 N N . THR A 1 172 ? -25.235 -1.189 22.828 1.00 53.56 172 THR A N 1
ATOM 1247 C CA . THR A 1 172 ? -25.093 -0.715 24.216 1.00 53.56 172 THR A CA 1
ATOM 1248 C C . THR A 1 172 ? -26.078 0.403 24.467 1.00 53.56 172 THR A C 1
ATOM 1250 O O . THR A 1 172 ? -26.694 0.397 25.548 1.00 53.56 172 THR A O 1
#

Solvent-accessible surface area (backbone atoms only — not comparable to full-atom values): 9291 Å² total; per-residue (Å²): 134,66,64,68,75,55,45,39,41,49,34,25,50,51,26,27,51,33,50,53,44,46,78,77,40,57,30,30,34,37,37,37,46,49,100,91,48,75,44,68,38,30,42,28,31,75,38,50,32,43,43,52,69,33,93,88,48,91,55,81,46,76,60,40,64,65,54,50,51,48,48,52,50,24,29,53,26,19,49,49,17,28,51,41,42,54,54,35,68,73,39,85,77,60,57,65,68,50,53,50,52,20,37,52,30,29,51,50,22,33,51,46,48,50,50,55,62,62,72,56,54,80,74,87,70,88,77,85,74,56,95,82,63,54,68,64,44,80,67,65,42,75,76,49,66,38,65,65,50,28,41,54,34,33,51,53,30,38,51,56,52,52,55,52,55,53,58,53,65,76,76,107

Radius of gyration: 20.81 Å; Cα contacts (8 Å, |Δi|>4): 256; chains: 1; bounding box: 50×27×63 Å

Sequence (172 aa):
MSGLRRAVPLLLVTGAVLLAAVLVWPTHHLVSRTAGGSETLVDIWFDGRVRAVSQAIEVQRESSLTAVLLVVAAIVLLLAAGGLWVAAARRTPVVPAVAVTAATLAALAVAVSLLVLVRSEPFSFGWVGSAEVGQLDTAMTPVALFLPAVVVLGALAIVAMLTRVARRRVAT

Secondary structure (DSSP, 8-state):
--HHHHHHHHHHHHHHHHHHHHHHS-SEEEEEEETTEEEEEEEE-TTS-EEE-STT--------HHHHHHHHHHHHHHHHHHHHHHHHHHSSSPPHHHHHHHHHHHHHHHHHHHHHHHHT----------TTS-SEEEEEEE---HHHHHHHHHHHHHHHHHHHHHHHHH--

Nearest PDB structures (foldseek):
  7tnl-assembly1_B  TM=6.303E-01  e=1.353E-02  Rattus norvegicus
  5wek-assembly1_A  TM=6.387E-01  e=5.237E-02  Rattus norvegicus
  4p79-assembly1_A  TM=6.585E-01  e=1.003E-01  Mus musculus
  5vhy-assembly1_F  TM=5.003E-01  e=8.075E-02  Rattus norvegicus
  3x29-assembly1_A  TM=5.672E-01  e=2.258E-01  Mus musculus